Protein AF-A0A413BAV1-F1 (afdb_monomer_lite)

Sequence (171 aa):
MLSINTNSAYTYGCQTAAYRRQNIQKTFAENVNQQLTPPSVIHIGELGFGADNLGRQYALNYAEDSTDENPIVIAKGNDEYGQQFEERIYINDIDLNNASYLEMAALAAHTKTDSCVPTAMTSGRHDYFQKENYVDDFNKCISDLYKMGSYDAALYETGILRKYMNYFKCL

Organism: NCBI:txid39491

Secondary structure (DSSP, 8-state):
-----HHHHHHHHHHHHHHHHHHHHHHHHHHHHHHSSSP-EEEEEE----TT--S-EEEEEE-TT--SSS-EEEEEEE-TTS-EEEEEEEGGG--TTSEEHHHHHHHHHHHT-S-SS-GGG-SS---SS-EE-HHHHHHHHHHHHHHTT-HHHHHHHHHHHHHHHHHHHT-

pLDDT: mean 75.74, std 20.73, range [31.45, 97.5]

Structure (mmCIF, N/CA/C/O backbone):
data_AF-A0A413BAV1-F1
#
_entry.id   AF-A0A413BAV1-F1
#
loop_
_atom_site.group_PDB
_atom_site.id
_atom_site.type_symbol
_atom_site.label_atom_id
_atom_site.label_alt_id
_atom_site.label_comp_id
_atom_site.label_asym_id
_atom_site.label_entity_id
_atom_site.label_seq_id
_atom_site.pdbx_PDB_ins_code
_atom_site.Cartn_x
_atom_site.Cartn_y
_atom_site.Cartn_z
_atom_site.occupancy
_atom_site.B_iso_or_equiv
_atom_site.auth_seq_id
_atom_site.auth_comp_id
_atom_site.auth_asym_id
_atom_site.auth_atom_id
_atom_site.pdbx_PDB_model_num
ATOM 1 N N . MET A 1 1 ? 7.885 53.058 -17.384 1.00 32.19 1 MET A N 1
ATOM 2 C CA . MET A 1 1 ? 7.524 51.624 -17.403 1.00 32.19 1 MET A CA 1
ATOM 3 C C . MET A 1 1 ? 8.154 50.972 -16.186 1.00 32.19 1 MET A C 1
ATOM 5 O O . MET A 1 1 ? 9.372 50.976 -16.092 1.00 32.19 1 MET A O 1
ATOM 9 N N . LEU A 1 2 ? 7.351 50.498 -15.234 1.00 33.47 2 LEU A N 1
ATOM 10 C CA . LEU A 1 2 ? 7.835 49.698 -14.105 1.00 33.47 2 LEU A CA 1
ATOM 11 C C . LEU A 1 2 ? 7.973 48.250 -14.590 1.00 33.47 2 LEU A C 1
ATOM 13 O O . LEU A 1 2 ? 6.968 47.628 -14.928 1.00 33.47 2 LEU A O 1
ATOM 17 N N . SER A 1 3 ? 9.200 47.729 -14.673 1.00 31.45 3 SER A N 1
ATOM 18 C CA . SER A 1 3 ? 9.422 46.306 -14.932 1.00 31.45 3 SER A CA 1
ATOM 19 C C . SER A 1 3 ? 9.111 45.534 -13.652 1.00 31.45 3 SER A C 1
ATOM 21 O O . SER A 1 3 ? 9.877 45.579 -12.688 1.00 31.45 3 SER A O 1
ATOM 23 N N . ILE A 1 4 ? 7.973 44.850 -13.618 1.00 39.47 4 ILE A N 1
ATOM 24 C CA . ILE A 1 4 ? 7.656 43.930 -12.529 1.00 39.47 4 ILE A CA 1
ATOM 25 C C . ILE A 1 4 ? 8.529 42.692 -12.748 1.00 39.47 4 ILE A C 1
ATOM 27 O O . ILE A 1 4 ? 8.366 41.977 -13.734 1.00 39.47 4 ILE A O 1
ATOM 31 N N . ASN A 1 5 ? 9.503 42.484 -11.861 1.00 36.53 5 ASN A N 1
ATOM 32 C CA . ASN A 1 5 ? 10.355 41.301 -11.857 1.00 36.53 5 ASN A CA 1
ATOM 33 C C . ASN A 1 5 ? 9.483 40.082 -11.525 1.00 36.53 5 ASN A C 1
ATOM 35 O O . ASN A 1 5 ? 9.075 39.884 -10.383 1.00 36.53 5 ASN A O 1
ATOM 39 N N . THR A 1 6 ? 9.169 39.284 -12.540 1.00 40.72 6 THR A N 1
ATOM 40 C CA . THR A 1 6 ? 8.271 38.131 -12.444 1.00 40.72 6 THR A CA 1
ATOM 41 C C . THR A 1 6 ? 8.805 37.026 -11.529 1.00 40.72 6 THR A C 1
ATOM 43 O O . THR A 1 6 ? 8.013 36.222 -11.058 1.00 40.72 6 THR A O 1
ATOM 46 N N . ASN A 1 7 ? 10.100 37.003 -11.188 1.00 39.59 7 ASN A N 1
ATOM 47 C CA . ASN A 1 7 ? 10.688 35.945 -10.356 1.00 39.59 7 ASN A CA 1
ATOM 48 C C . ASN A 1 7 ? 10.354 36.060 -8.857 1.00 39.59 7 ASN A C 1
ATOM 50 O O . ASN A 1 7 ? 10.377 35.052 -8.149 1.00 39.59 7 ASN A O 1
ATOM 54 N N . SER A 1 8 ? 10.013 37.250 -8.347 1.00 37.22 8 SER A N 1
ATOM 55 C CA . SER A 1 8 ? 9.666 37.403 -6.926 1.00 37.22 8 SER A CA 1
ATOM 56 C C . SER A 1 8 ? 8.258 36.878 -6.629 1.00 37.22 8 SER A C 1
ATOM 58 O O . SER A 1 8 ? 8.076 36.161 -5.651 1.00 37.22 8 SER A O 1
ATOM 60 N N . ALA A 1 9 ? 7.277 37.136 -7.498 1.00 34.75 9 ALA A N 1
ATOM 61 C CA . ALA A 1 9 ? 5.892 36.706 -7.289 1.00 34.75 9 ALA A CA 1
ATOM 62 C C . ALA A 1 9 ? 5.737 35.172 -7.227 1.00 34.75 9 ALA A C 1
ATOM 64 O O . ALA A 1 9 ? 5.033 34.670 -6.352 1.00 34.75 9 ALA A O 1
ATOM 65 N N . TYR A 1 10 ? 6.446 34.422 -8.083 1.00 33.59 10 TYR A N 1
ATOM 66 C CA . TYR A 1 10 ? 6.451 32.952 -8.029 1.00 33.59 10 TYR A CA 1
ATOM 67 C C . TYR A 1 10 ? 7.124 32.424 -6.760 1.00 33.59 10 TYR A C 1
ATOM 69 O O . TYR A 1 10 ? 6.604 31.518 -6.117 1.00 33.59 10 TYR A O 1
ATOM 77 N N . THR A 1 11 ? 8.248 33.017 -6.352 1.00 34.25 11 THR A N 1
ATOM 78 C CA . THR A 1 11 ? 9.000 32.544 -5.180 1.00 34.25 11 THR A CA 1
ATOM 79 C C . THR A 1 11 ? 8.237 32.809 -3.875 1.00 34.25 11 THR A C 1
ATOM 81 O O . THR A 1 11 ? 8.126 31.912 -3.040 1.00 34.25 11 THR A O 1
ATOM 84 N N . TYR A 1 12 ? 7.625 33.991 -3.724 1.00 32.75 12 TYR A N 1
ATOM 85 C CA . TYR A 1 12 ? 6.767 34.313 -2.576 1.00 32.75 12 TYR A CA 1
ATOM 86 C C . TYR A 1 12 ? 5.464 33.492 -2.572 1.00 32.75 12 TYR A C 1
ATOM 88 O O . TYR A 1 12 ? 5.036 33.024 -1.514 1.00 32.75 12 TYR A O 1
ATOM 96 N N . GLY A 1 13 ? 4.850 33.259 -3.738 1.00 37.06 13 GLY A N 1
ATOM 97 C CA . GLY A 1 13 ? 3.667 32.401 -3.871 1.00 37.06 13 GLY A CA 1
ATOM 98 C C . GLY A 1 13 ? 3.942 30.943 -3.486 1.00 37.06 13 GLY A C 1
ATOM 99 O O . GLY A 1 13 ? 3.174 30.340 -2.739 1.00 37.06 13 GLY A O 1
ATOM 100 N N . CYS A 1 14 ? 5.083 30.390 -3.907 1.00 38.50 14 CYS A N 1
ATOM 101 C CA . CYS A 1 14 ? 5.491 29.031 -3.550 1.00 38.50 14 CYS A CA 1
ATOM 102 C C . CYS A 1 14 ? 5.814 28.888 -2.055 1.00 38.50 14 CYS A C 1
ATOM 104 O O . CYS A 1 14 ? 5.411 27.905 -1.436 1.00 38.50 14 CYS A O 1
ATOM 106 N N . GLN A 1 15 ? 6.500 29.866 -1.453 1.00 37.44 15 GLN A N 1
ATOM 107 C CA . GLN A 1 15 ? 6.844 29.836 -0.024 1.00 37.44 15 GLN A CA 1
ATOM 108 C C . GLN A 1 15 ? 5.607 29.959 0.874 1.00 37.44 15 GLN A C 1
ATOM 110 O O . GLN A 1 15 ? 5.484 29.231 1.858 1.00 37.44 15 GLN A O 1
ATOM 115 N N . THR A 1 16 ? 4.661 30.831 0.521 1.00 44.56 16 THR A N 1
ATOM 116 C CA . THR A 1 16 ? 3.404 30.994 1.271 1.00 44.56 16 THR A CA 1
ATOM 117 C C . THR A 1 16 ? 2.487 29.780 1.126 1.00 44.56 16 THR A C 1
ATOM 119 O O . THR A 1 16 ? 1.907 29.341 2.119 1.00 44.56 16 THR A O 1
ATOM 122 N N . ALA A 1 17 ? 2.417 29.169 -0.062 1.00 41.81 17 ALA A N 1
ATOM 123 C CA . ALA A 1 17 ? 1.710 27.907 -0.269 1.00 41.81 17 ALA A CA 1
ATOM 124 C C . ALA A 1 17 ? 2.351 26.750 0.517 1.00 41.81 17 ALA A C 1
ATOM 126 O O . ALA A 1 17 ? 1.639 26.004 1.183 1.00 41.81 17 ALA A O 1
ATOM 127 N N . ALA A 1 18 ? 3.682 26.625 0.510 1.00 46.66 18 ALA A N 1
ATOM 128 C CA . ALA A 1 18 ? 4.402 25.604 1.276 1.00 46.66 18 ALA A CA 1
ATOM 129 C C . ALA A 1 18 ? 4.214 25.767 2.794 1.00 46.66 18 ALA A C 1
ATOM 131 O O . ALA A 1 18 ? 3.953 24.790 3.494 1.00 46.66 18 ALA A O 1
ATOM 132 N N . TYR A 1 19 ? 4.277 27.000 3.302 1.00 44.56 19 TYR A N 1
ATOM 133 C CA . TYR A 1 19 ? 4.028 27.296 4.713 1.00 44.56 19 TYR A CA 1
ATOM 134 C C . TYR A 1 19 ? 2.574 26.999 5.115 1.00 44.56 19 TYR A C 1
ATOM 136 O O . TYR A 1 19 ? 2.321 26.376 6.146 1.00 44.56 19 TYR A O 1
ATOM 144 N N . ARG A 1 20 ? 1.601 27.372 4.271 1.00 47.62 20 ARG A N 1
ATOM 145 C CA . ARG A 1 20 ? 0.181 27.060 4.493 1.00 47.62 20 ARG A CA 1
ATOM 146 C C . ARG A 1 20 ? -0.073 25.549 4.496 1.00 47.62 20 ARG A C 1
ATOM 148 O O . ARG A 1 20 ? -0.790 25.080 5.370 1.00 47.62 20 ARG A O 1
ATOM 155 N N . ARG A 1 21 ? 0.564 24.792 3.592 1.00 54.12 21 ARG A N 1
ATOM 156 C CA . ARG A 1 21 ? 0.514 23.317 3.548 1.00 54.12 21 ARG A CA 1
ATOM 157 C C . ARG A 1 21 ? 1.028 22.685 4.836 1.00 54.12 21 ARG A C 1
ATOM 159 O O . ARG A 1 21 ? 0.327 21.874 5.427 1.00 54.12 21 ARG A O 1
ATOM 166 N N . GLN A 1 22 ? 2.211 23.099 5.298 1.00 52.50 22 GLN A N 1
ATOM 167 C CA . GLN A 1 22 ? 2.791 22.580 6.541 1.00 52.50 22 GLN A CA 1
ATOM 168 C C . GLN A 1 22 ? 1.876 22.826 7.742 1.00 52.50 22 GLN A C 1
ATOM 170 O O . GLN A 1 22 ? 1.742 21.951 8.592 1.00 52.50 22 GLN A O 1
ATOM 175 N N . ASN A 1 23 ? 1.223 23.987 7.806 1.00 54.31 23 ASN A N 1
ATOM 176 C CA . ASN A 1 23 ? 0.292 24.288 8.890 1.00 54.31 23 ASN A CA 1
ATOM 177 C C . ASN A 1 23 ? -0.992 23.456 8.803 1.00 54.31 23 ASN A C 1
ATOM 179 O O . ASN A 1 23 ? -1.409 22.927 9.821 1.00 54.31 23 ASN A O 1
ATOM 183 N N . ILE A 1 24 ? -1.584 23.273 7.616 1.00 57.12 24 ILE A N 1
ATOM 184 C CA . ILE A 1 24 ? -2.790 22.438 7.463 1.00 57.12 24 ILE A CA 1
ATOM 185 C C . ILE A 1 24 ? -2.479 20.977 7.816 1.00 57.12 24 ILE A C 1
ATOM 187 O O . ILE A 1 24 ? -3.227 20.379 8.582 1.00 57.12 24 ILE A O 1
ATOM 191 N N . GLN A 1 25 ? -1.359 20.425 7.332 1.00 56.25 25 GLN A N 1
ATOM 192 C CA . GLN A 1 25 ? -0.937 19.059 7.669 1.00 56.25 25 GLN A CA 1
ATOM 193 C C . GLN A 1 25 ? -0.674 18.898 9.173 1.00 56.25 25 GLN A C 1
ATOM 195 O O . GLN A 1 25 ? -1.094 17.904 9.759 1.00 56.25 25 GLN A O 1
ATOM 200 N N . LYS A 1 26 ? -0.038 19.887 9.823 1.00 56.59 26 LYS A N 1
ATOM 201 C CA . LYS A 1 26 ? 0.151 19.888 11.283 1.00 56.59 26 LYS A CA 1
ATOM 202 C C . LYS A 1 26 ? -1.173 19.957 12.038 1.00 56.59 26 LYS A C 1
ATOM 204 O O . LYS A 1 26 ? -1.378 19.153 12.935 1.00 56.59 26 LYS A O 1
ATOM 209 N N . THR A 1 27 ? -2.084 20.852 11.659 1.00 61.56 27 THR A N 1
ATOM 210 C CA . THR A 1 27 ? -3.391 20.989 12.319 1.00 61.56 27 THR A CA 1
ATOM 211 C C . THR A 1 27 ? -4.263 19.750 12.119 1.00 61.56 27 THR A C 1
ATOM 213 O O . THR A 1 27 ? -4.943 19.327 13.048 1.00 61.56 27 THR A O 1
ATOM 216 N N . PHE A 1 28 ? -4.231 19.122 10.941 1.00 63.31 28 PHE A N 1
ATOM 217 C CA . PHE A 1 28 ? -4.918 17.853 10.709 1.00 63.31 28 PHE A CA 1
ATOM 218 C C . PHE A 1 28 ? -4.311 16.728 11.546 1.00 63.31 28 PHE A C 1
ATOM 220 O O . PHE A 1 28 ? -5.047 16.043 12.247 1.00 63.31 28 PHE A O 1
ATOM 227 N N . ALA A 1 29 ? -2.981 16.592 11.550 1.00 60.09 29 ALA A N 1
ATOM 228 C CA . ALA A 1 29 ? -2.289 15.621 12.391 1.00 60.09 29 ALA A CA 1
ATOM 229 C C . ALA A 1 29 ? -2.628 15.817 13.877 1.00 60.09 29 ALA A C 1
ATOM 231 O O . ALA A 1 29 ? -2.913 14.851 14.571 1.00 60.09 29 ALA A O 1
ATOM 232 N N . GLU A 1 30 ? -2.651 17.058 14.365 1.00 62.22 30 GLU A N 1
ATOM 233 C CA . GLU A 1 30 ? -3.037 17.398 15.738 1.00 62.22 30 GLU A CA 1
ATOM 234 C C . GLU A 1 30 ? -4.502 17.047 16.037 1.00 62.22 30 GLU A C 1
ATOM 236 O O . GLU A 1 30 ? -4.773 16.458 17.080 1.00 62.22 30 GLU A O 1
ATOM 241 N N . ASN A 1 31 ? -5.437 17.343 15.128 1.00 62.72 31 ASN A N 1
ATOM 242 C CA . ASN A 1 31 ? -6.854 16.996 15.286 1.00 62.72 31 ASN A CA 1
ATOM 243 C C . ASN A 1 31 ? -7.086 15.479 15.271 1.00 62.72 31 ASN A C 1
ATOM 245 O O . ASN A 1 31 ? -7.831 14.959 16.098 1.00 62.72 31 ASN A O 1
ATOM 249 N N . VAL A 1 32 ? -6.420 14.764 14.364 1.00 61.31 32 VAL A N 1
ATOM 250 C CA . VAL A 1 32 ? -6.460 13.301 14.292 1.00 61.31 32 VAL A CA 1
ATOM 251 C C . VAL A 1 32 ? -5.860 12.689 15.560 1.00 61.31 32 VAL A C 1
ATOM 253 O O . VAL A 1 32 ? -6.483 11.829 16.175 1.00 61.31 32 VAL A O 1
ATOM 256 N N . ASN A 1 33 ? -4.707 13.186 16.014 1.00 58.97 33 ASN A N 1
ATOM 257 C CA . ASN A 1 33 ? -4.060 12.736 17.249 1.00 58.97 33 ASN A CA 1
ATOM 258 C C . ASN A 1 33 ? -4.895 13.016 18.508 1.00 58.97 33 ASN A C 1
ATOM 260 O O . ASN A 1 33 ? -4.728 12.319 19.500 1.00 58.97 33 ASN A O 1
ATOM 264 N N . GLN A 1 34 ? -5.766 14.032 18.502 1.00 57.91 34 GLN A N 1
ATOM 265 C CA . GLN A 1 34 ? -6.684 14.315 19.614 1.00 57.91 34 GLN A CA 1
ATOM 266 C C . GLN A 1 34 ? -7.924 13.409 19.615 1.00 57.91 34 GLN A C 1
ATOM 268 O O . GLN A 1 34 ? -8.501 13.176 20.675 1.00 57.91 34 GLN A O 1
ATOM 273 N N . GLN A 1 35 ? -8.350 12.920 18.448 1.00 55.53 35 GLN A N 1
ATOM 274 C CA . GLN A 1 35 ? -9.496 12.011 18.311 1.00 55.53 35 GLN A CA 1
ATOM 275 C C . GLN A 1 35 ? -9.119 10.537 18.491 1.00 55.53 35 GLN A C 1
ATOM 277 O O . GLN A 1 35 ? -9.988 9.709 18.757 1.00 55.53 35 GLN A O 1
ATOM 282 N N . LEU A 1 36 ? -7.837 10.206 18.352 1.00 53.25 36 LEU A N 1
ATOM 283 C CA . LEU A 1 36 ? -7.301 8.874 18.591 1.00 53.25 36 LEU A CA 1
ATOM 284 C C . LEU A 1 36 ? -6.740 8.806 20.017 1.00 53.25 36 LEU A C 1
ATOM 286 O O . LEU A 1 36 ? -5.896 9.609 20.409 1.00 53.25 36 LEU A O 1
ATOM 290 N N . THR A 1 37 ? -7.194 7.840 20.811 1.00 47.50 37 THR A N 1
ATOM 291 C CA . THR A 1 37 ? -6.506 7.423 22.043 1.00 47.50 37 THR A CA 1
ATOM 292 C C . THR A 1 37 ? -5.050 7.010 21.708 1.00 47.50 37 THR A C 1
ATOM 294 O O . THR A 1 37 ? -4.778 6.605 20.581 1.00 47.50 37 THR A O 1
ATOM 297 N N . PRO A 1 38 ? -4.079 7.217 22.626 1.00 47.00 38 PRO A N 1
ATOM 298 C CA . PRO A 1 38 ? -2.687 7.631 22.342 1.00 47.00 38 PRO A CA 1
ATOM 299 C C . PRO A 1 38 ? -1.876 6.715 21.391 1.00 47.00 38 PRO A C 1
ATOM 301 O O . PRO A 1 38 ? -2.131 5.519 21.311 1.00 47.00 38 PRO A O 1
ATOM 304 N N . PRO A 1 39 ? -0.826 7.254 20.733 1.00 53.94 39 PRO A N 1
ATOM 305 C CA . PRO A 1 39 ? -0.730 7.437 19.288 1.00 53.94 39 PRO A CA 1
ATOM 306 C C . PRO A 1 39 ? -0.212 6.191 18.556 1.00 53.94 39 PRO A C 1
ATOM 308 O O . PRO A 1 39 ? 0.856 5.669 18.873 1.00 53.94 39 PRO A O 1
ATOM 311 N N . SER A 1 40 ? -0.904 5.778 17.498 1.00 59.09 40 SER A N 1
ATOM 312 C CA . SER A 1 40 ? -0.421 4.768 16.548 1.00 59.09 40 SER A CA 1
ATOM 313 C C . SER A 1 40 ? -0.563 5.238 15.099 1.00 59.09 40 SER A C 1
ATOM 315 O O . SER A 1 40 ? -0.756 4.415 14.206 1.00 59.09 40 SER A O 1
ATOM 317 N N . VAL A 1 41 ? -0.438 6.552 14.843 1.00 58.59 41 VAL A N 1
ATOM 318 C CA . VAL A 1 41 ? -0.437 7.081 13.469 1.00 58.59 41 VAL A CA 1
ATOM 319 C C . VAL A 1 41 ? 0.803 6.560 12.765 1.00 58.59 41 VAL A C 1
ATOM 321 O O . VAL A 1 41 ? 1.921 6.990 13.043 1.00 58.59 41 VAL A O 1
ATOM 324 N N . ILE A 1 42 ? 0.595 5.613 11.855 1.00 73.00 42 ILE A N 1
ATOM 325 C CA . ILE A 1 42 ? 1.660 4.977 11.079 1.00 73.00 42 ILE A CA 1
ATOM 326 C C . ILE A 1 42 ? 1.950 5.730 9.783 1.00 73.00 42 ILE A C 1
ATOM 328 O O . ILE A 1 42 ? 3.049 5.614 9.245 1.00 73.00 42 ILE A O 1
ATOM 332 N N . HIS A 1 43 ? 0.993 6.517 9.284 1.00 74.75 43 HIS A N 1
ATOM 333 C CA . HIS A 1 43 ? 1.169 7.317 8.077 1.00 74.75 43 HIS A CA 1
ATOM 334 C C . HIS A 1 43 ? 0.154 8.462 8.002 1.00 74.75 43 HIS A C 1
ATOM 336 O O . HIS A 1 43 ? -1.008 8.291 8.360 1.00 74.75 43 HIS A O 1
ATOM 342 N N . ILE A 1 44 ? 0.589 9.612 7.485 1.00 70.38 44 ILE A N 1
ATOM 343 C CA . ILE A 1 44 ? -0.277 10.727 7.086 1.00 70.38 44 ILE A CA 1
ATOM 344 C C . ILE A 1 44 ? 0.011 10.998 5.616 1.00 70.38 44 ILE A C 1
ATOM 346 O O . ILE A 1 44 ? 1.171 11.199 5.250 1.00 70.38 44 ILE A O 1
ATOM 350 N N . GLY A 1 45 ? -1.034 10.999 4.795 1.00 68.19 45 GLY A N 1
ATOM 351 C CA . GLY A 1 45 ? -0.926 11.211 3.358 1.00 68.19 45 GLY A CA 1
ATOM 352 C C . GLY A 1 45 ? -1.931 12.235 2.840 1.00 68.19 45 GLY A C 1
ATOM 353 O O . GLY A 1 45 ? -2.867 12.641 3.532 1.00 68.19 45 GLY A O 1
ATOM 354 N N . GLU A 1 46 ? -1.710 12.663 1.601 1.00 66.56 46 GLU A N 1
ATOM 355 C CA . GLU A 1 46 ? -2.527 13.644 0.885 1.00 66.56 46 GLU A CA 1
ATOM 356 C C . GLU A 1 46 ? -2.707 13.175 -0.566 1.00 66.56 46 GLU A C 1
ATOM 358 O O . GLU A 1 46 ? -1.749 12.706 -1.184 1.00 66.56 46 GLU A O 1
ATOM 363 N N . LEU A 1 47 ? -3.921 13.298 -1.111 1.00 61.44 47 LEU A N 1
ATOM 364 C CA . LEU A 1 47 ? -4.222 12.969 -2.508 1.00 61.44 47 LEU A CA 1
ATOM 365 C C . LEU A 1 47 ? -4.564 14.222 -3.331 1.00 61.44 47 LEU A C 1
ATOM 367 O O . LEU A 1 47 ? -5.635 14.813 -3.182 1.00 61.44 47 LEU A O 1
ATOM 371 N N . GLY A 1 48 ? -3.688 14.567 -4.282 1.00 53.62 48 GLY A N 1
ATOM 372 C CA . GLY A 1 48 ? -3.932 15.556 -5.342 1.00 53.62 48 GLY A CA 1
ATOM 373 C C . GLY A 1 48 ? -3.148 16.872 -5.217 1.00 53.62 48 GLY A C 1
ATOM 374 O O . GLY A 1 48 ? -2.935 17.397 -4.132 1.00 53.62 48 GLY A O 1
ATOM 375 N N . PHE A 1 49 ? -2.743 17.428 -6.367 1.00 45.16 49 PHE A N 1
ATOM 376 C CA . PHE A 1 49 ? -2.164 18.770 -6.501 1.00 45.16 49 PHE A CA 1
ATOM 377 C C . PHE A 1 49 ? -3.163 19.682 -7.237 1.00 45.16 49 PHE A C 1
ATOM 379 O O . PHE A 1 49 ? -3.354 19.534 -8.442 1.00 45.16 49 PHE A O 1
ATOM 386 N N . GLY A 1 50 ? -3.784 20.631 -6.527 1.00 39.03 50 GLY A N 1
ATOM 387 C CA . GLY A 1 50 ? -4.724 21.619 -7.078 1.00 39.03 50 GLY A CA 1
ATOM 388 C C . GLY A 1 50 ? -4.673 22.942 -6.306 1.00 39.03 50 GLY A C 1
ATOM 389 O O . GLY A 1 50 ? -4.352 22.966 -5.121 1.00 39.03 50 GLY A O 1
ATOM 390 N N . ALA A 1 51 ? -4.906 24.071 -6.980 1.00 39.78 51 ALA A N 1
ATOM 391 C CA . ALA A 1 51 ? -4.709 25.423 -6.432 1.00 39.78 51 ALA A CA 1
ATOM 392 C C . ALA A 1 51 ? -5.680 25.805 -5.290 1.00 39.78 51 ALA A C 1
ATOM 394 O O . ALA A 1 51 ? -5.483 26.824 -4.627 1.00 39.78 51 ALA A O 1
ATOM 395 N N . ASP A 1 52 ? -6.690 24.982 -5.039 1.00 44.97 52 ASP A N 1
ATOM 396 C CA . ASP A 1 52 ? -7.773 25.157 -4.076 1.00 44.97 52 ASP A CA 1
ATOM 397 C C . ASP A 1 52 ? -7.604 24.363 -2.766 1.00 44.97 52 ASP A C 1
ATOM 399 O O . ASP A 1 52 ? -8.289 24.702 -1.809 1.00 44.97 52 ASP A O 1
ATOM 403 N N . ASN A 1 53 ? -6.641 23.427 -2.667 1.00 48.69 53 ASN A N 1
ATOM 404 C CA . ASN A 1 53 ? -6.107 22.785 -1.436 1.00 48.69 53 ASN A CA 1
ATOM 405 C C . ASN A 1 53 ? -7.089 22.596 -0.251 1.00 48.69 53 ASN A C 1
ATOM 407 O O . ASN A 1 53 ? -6.713 22.790 0.910 1.00 48.69 53 ASN A O 1
ATOM 411 N N . LEU A 1 54 ? -8.338 22.222 -0.508 1.00 47.66 54 LEU A N 1
ATOM 412 C CA . LEU A 1 54 ? -9.289 21.855 0.532 1.00 47.66 54 LEU A CA 1
ATOM 413 C C . LEU A 1 54 ? -9.527 20.349 0.436 1.00 47.66 54 LEU A C 1
ATOM 415 O O . LEU A 1 54 ? -10.213 19.884 -0.462 1.00 47.66 54 LEU A O 1
ATOM 419 N N . GLY A 1 55 ? -8.976 19.587 1.379 1.00 53.19 55 GLY A N 1
ATOM 420 C CA . GLY A 1 55 ? -9.737 18.464 1.931 1.00 53.19 55 GLY A CA 1
ATOM 421 C C . GLY A 1 55 ? -9.115 17.077 1.863 1.00 53.19 55 GLY A C 1
ATOM 422 O O . GLY A 1 55 ? -9.252 16.358 2.841 1.00 53.19 55 GLY A O 1
ATOM 423 N N . ARG A 1 56 ? -8.386 16.684 0.812 1.00 72.06 56 ARG A N 1
ATOM 424 C CA . ARG A 1 56 ? -7.937 15.283 0.694 1.00 72.06 56 ARG A CA 1
ATOM 425 C C . ARG A 1 56 ? -6.707 14.963 1.539 1.00 72.06 56 ARG A C 1
ATOM 427 O O . ARG A 1 56 ? -5.606 14.821 1.023 1.00 72.06 56 ARG A O 1
ATOM 434 N N . GLN A 1 57 ? -6.927 14.769 2.833 1.00 76.25 57 GLN A N 1
ATOM 435 C CA . GLN A 1 57 ? -5.937 14.263 3.782 1.00 76.25 57 GLN A CA 1
ATOM 436 C C . GLN A 1 57 ? -6.483 13.042 4.498 1.00 76.25 57 GLN A C 1
ATOM 438 O O . GLN A 1 57 ? -7.678 12.973 4.792 1.00 76.25 57 GLN A O 1
ATOM 443 N N . TYR A 1 58 ? -5.594 12.105 4.795 1.00 83.06 58 TYR A N 1
ATOM 444 C CA . TYR A 1 58 ? -5.918 10.918 5.564 1.00 83.06 58 TYR A CA 1
ATOM 445 C C . TYR A 1 58 ? -4.781 10.563 6.513 1.00 83.06 58 TYR A C 1
ATOM 447 O O . TYR A 1 58 ? -3.613 10.885 6.286 1.00 83.06 58 TYR A O 1
ATOM 455 N N . ALA A 1 59 ? -5.142 9.879 7.583 1.00 86.19 59 ALA A N 1
ATOM 456 C CA . ALA A 1 59 ? -4.235 9.297 8.542 1.00 86.19 59 ALA A CA 1
ATOM 457 C C . ALA A 1 59 ? -4.547 7.813 8.683 1.00 86.19 59 ALA A C 1
ATOM 459 O O . ALA A 1 59 ? -5.709 7.414 8.741 1.00 86.19 59 ALA A O 1
ATOM 460 N N . LEU A 1 60 ? -3.495 7.011 8.754 1.00 88.88 60 LEU A N 1
ATOM 461 C CA . LEU A 1 60 ? -3.558 5.572 8.939 1.00 88.88 60 LEU A CA 1
ATOM 462 C C . LEU A 1 60 ? -3.070 5.229 10.341 1.00 88.88 60 LEU A C 1
ATOM 464 O O . LEU A 1 60 ? -2.026 5.726 10.767 1.00 88.88 60 LEU A O 1
ATOM 468 N N . ASN A 1 61 ? -3.798 4.357 11.027 1.00 89.06 61 ASN A N 1
ATOM 469 C CA . ASN A 1 61 ? -3.453 3.835 12.348 1.00 89.06 61 ASN A CA 1
ATOM 470 C C . ASN A 1 61 ? -3.700 2.339 12.394 1.00 89.06 61 ASN A C 1
ATOM 472 O O . ASN A 1 61 ? -4.618 1.875 11.731 1.00 89.06 61 ASN A O 1
ATOM 476 N N . TYR A 1 62 ? -2.973 1.587 13.213 1.00 90.25 62 TYR A N 1
ATOM 477 C CA . TYR A 1 62 ? -3.436 0.233 13.525 1.00 90.25 62 TYR A CA 1
ATOM 478 C C . TYR A 1 62 ? -4.709 0.291 14.372 1.00 90.25 62 TYR A C 1
ATOM 480 O O . TYR A 1 62 ? -4.824 1.130 15.268 1.00 90.25 62 TYR A O 1
ATOM 488 N N . ALA A 1 63 ? -5.659 -0.598 14.083 1.00 90.75 63 ALA 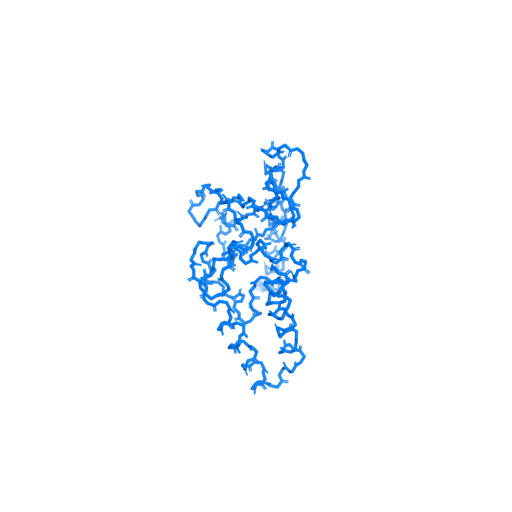A N 1
ATOM 489 C CA . ALA A 1 63 ? -6.818 -0.808 14.942 1.00 90.75 63 ALA A CA 1
ATOM 490 C C . ALA A 1 63 ? -6.373 -1.350 16.312 1.00 90.75 63 ALA A C 1
ATOM 492 O O . ALA A 1 63 ? -5.353 -2.032 16.406 1.00 90.75 63 ALA A O 1
ATOM 493 N N . GLU A 1 64 ? -7.145 -1.087 17.370 1.00 89.88 64 GLU A N 1
ATOM 494 C CA . GLU A 1 64 ? -6.828 -1.578 18.724 1.00 89.88 64 GLU A CA 1
ATOM 495 C C . GLU A 1 64 ? -6.758 -3.111 18.800 1.00 89.88 64 GLU A C 1
ATOM 497 O O . GLU A 1 64 ? -6.010 -3.663 19.601 1.00 89.88 64 GLU A O 1
ATOM 502 N N . ASP A 1 65 ? -7.519 -3.794 17.946 1.00 91.25 65 ASP A N 1
ATOM 503 C CA . ASP A 1 65 ? -7.576 -5.248 17.818 1.00 91.25 65 ASP A CA 1
ATOM 504 C C . ASP A 1 65 ? -6.713 -5.800 16.668 1.00 91.25 65 ASP A C 1
ATOM 506 O O . ASP A 1 65 ? -6.845 -6.967 16.300 1.00 91.25 65 ASP A O 1
ATOM 510 N N . SER A 1 66 ? -5.825 -4.981 16.096 1.00 91.31 66 SER A N 1
ATOM 511 C CA . SER A 1 66 ? -4.830 -5.429 15.118 1.00 91.31 66 SER A CA 1
ATOM 512 C C . SER A 1 66 ? -3.790 -6.337 15.779 1.00 91.31 66 SER A C 1
ATOM 514 O O . SER A 1 66 ? -3.257 -6.005 16.838 1.00 91.31 66 SER A O 1
ATOM 516 N N . THR A 1 67 ? -3.425 -7.437 15.118 1.00 93.12 67 THR A N 1
ATOM 517 C CA . THR A 1 67 ? -2.321 -8.318 15.545 1.00 93.12 67 THR A CA 1
ATOM 518 C C . THR A 1 67 ? -1.269 -8.452 14.446 1.00 93.12 67 THR A C 1
ATOM 520 O O . THR A 1 67 ? -1.479 -7.982 13.328 1.00 93.12 67 THR A O 1
ATOM 523 N N . ASP A 1 68 ? -0.132 -9.082 14.749 1.00 89.25 68 ASP A N 1
ATOM 524 C CA . ASP A 1 68 ? 0.896 -9.357 13.738 1.00 89.25 68 ASP A CA 1
ATOM 525 C C . ASP A 1 68 ? 0.406 -10.391 12.705 1.00 89.25 68 ASP A C 1
ATOM 527 O O . ASP A 1 68 ? 0.738 -10.294 11.526 1.00 89.25 68 ASP A O 1
ATOM 531 N N . GLU A 1 69 ? -0.417 -11.359 13.125 1.00 92.31 69 GLU A N 1
ATOM 532 C CA . GLU A 1 69 ? -1.007 -12.383 12.252 1.00 92.31 69 GLU A CA 1
ATOM 533 C C . GLU A 1 69 ? -2.182 -11.852 11.424 1.00 92.31 69 GLU A C 1
ATOM 535 O O . GLU A 1 69 ? -2.429 -12.332 10.318 1.00 92.31 69 GLU A O 1
ATOM 540 N N . ASN A 1 70 ? -2.915 -10.872 11.954 1.00 93.69 70 ASN A N 1
ATOM 541 C CA . ASN A 1 70 ? -4.023 -10.217 11.273 1.00 93.69 70 ASN A CA 1
ATOM 542 C C . ASN A 1 70 ? -3.912 -8.693 11.428 1.00 93.69 70 ASN A C 1
ATOM 544 O O . ASN A 1 70 ? -4.575 -8.106 12.293 1.00 93.69 70 ASN A O 1
ATOM 548 N N . PRO A 1 71 ? -3.053 -8.044 10.624 1.00 95.06 71 PRO A N 1
ATOM 549 C CA . PRO A 1 71 ? -2.869 -6.608 10.697 1.00 95.06 71 PRO A CA 1
ATOM 550 C C . PRO A 1 71 ? -4.083 -5.866 10.131 1.00 95.06 71 PRO A C 1
ATOM 552 O O . PRO A 1 71 ? -4.502 -6.085 8.991 1.00 95.06 71 PRO A O 1
ATOM 555 N N . ILE A 1 72 ? -4.626 -4.950 10.934 1.00 95.88 72 ILE A N 1
ATOM 556 C CA . ILE A 1 72 ? -5.808 -4.148 10.613 1.00 95.88 72 ILE A CA 1
ATOM 557 C C . ILE A 1 72 ? -5.455 -2.671 10.748 1.00 95.88 72 ILE A C 1
ATOM 559 O O . ILE A 1 72 ? -5.002 -2.221 11.801 1.00 95.88 72 ILE A O 1
ATOM 563 N N . VAL A 1 73 ? -5.703 -1.899 9.694 1.00 93.88 73 VAL A N 1
ATOM 564 C CA . VAL A 1 73 ? -5.447 -0.458 9.643 1.00 93.88 73 VAL A CA 1
ATOM 565 C C . VAL A 1 73 ? -6.762 0.310 9.550 1.00 93.88 73 VAL A C 1
ATOM 567 O O . VAL A 1 73 ? -7.637 -0.028 8.764 1.00 93.88 73 VAL A O 1
ATOM 570 N N . ILE A 1 74 ? -6.892 1.371 10.338 1.00 93.75 74 ILE A N 1
ATOM 571 C CA . ILE A 1 74 ? -7.968 2.352 10.270 1.00 93.75 74 ILE A CA 1
ATOM 572 C C . ILE A 1 74 ? -7.464 3.585 9.521 1.00 93.75 74 ILE A C 1
ATOM 574 O O . ILE A 1 74 ? -6.528 4.251 9.973 1.00 93.75 74 ILE A O 1
ATOM 578 N N . ALA A 1 75 ? -8.099 3.897 8.395 1.00 91.25 75 ALA A N 1
ATOM 579 C CA . ALA A 1 75 ? -7.870 5.108 7.625 1.00 91.25 75 ALA A CA 1
ATOM 580 C C . ALA A 1 75 ? -8.949 6.144 7.942 1.00 91.25 75 ALA A C 1
ATOM 582 O O . ALA A 1 75 ? -10.121 5.899 7.685 1.00 91.25 75 ALA A O 1
ATOM 583 N N . LYS A 1 76 ? -8.570 7.307 8.475 1.00 88.81 76 LYS A N 1
ATOM 584 C CA . LYS A 1 76 ? -9.495 8.421 8.743 1.00 88.81 76 LYS A CA 1
ATOM 585 C C . LYS A 1 76 ? -9.078 9.650 7.964 1.00 88.81 76 LYS A C 1
ATOM 587 O O . LYS A 1 76 ? -7.895 9.982 7.951 1.00 88.81 76 LYS A O 1
ATOM 592 N N . GLY A 1 77 ? -10.017 10.355 7.354 1.00 84.44 77 GLY A N 1
ATOM 593 C CA . GLY A 1 77 ? -9.686 11.513 6.534 1.00 84.44 77 GLY A CA 1
ATOM 594 C C . GLY A 1 77 ? -10.891 12.322 6.106 1.00 84.44 77 GLY A C 1
ATOM 595 O O . GLY A 1 77 ? -11.996 12.098 6.593 1.00 84.44 77 GLY A O 1
ATOM 596 N N . ASN A 1 78 ? -10.660 13.266 5.196 1.00 78.25 78 ASN A N 1
ATOM 597 C CA . ASN A 1 78 ? -11.738 13.924 4.463 1.00 78.25 78 ASN A CA 1
ATOM 598 C C . ASN A 1 78 ? -11.591 13.660 2.960 1.00 78.25 78 ASN A C 1
ATOM 600 O O . ASN A 1 78 ? -10.473 13.603 2.442 1.00 78.25 78 ASN A O 1
ATOM 604 N N . ASP A 1 79 ? -12.715 13.483 2.273 1.00 74.88 79 ASP A N 1
ATOM 605 C CA . ASP A 1 79 ? -12.769 13.314 0.822 1.00 74.88 79 ASP A CA 1
ATOM 606 C C . ASP A 1 79 ? -12.601 14.655 0.071 1.00 74.88 79 ASP A C 1
ATOM 608 O O . ASP A 1 79 ? -12.327 15.709 0.653 1.00 74.88 79 ASP A O 1
ATOM 612 N N . GLU A 1 80 ? -12.750 14.621 -1.254 1.00 70.19 80 GLU A N 1
ATOM 613 C CA . GLU A 1 80 ? -12.671 15.810 -2.116 1.00 70.19 80 GLU A CA 1
ATOM 614 C C . GLU A 1 80 ? -13.801 16.832 -1.905 1.00 70.19 80 GLU A C 1
ATOM 616 O O . GLU A 1 80 ? -13.671 17.982 -2.320 1.00 70.19 80 GLU A O 1
ATOM 621 N N . TYR A 1 81 ? -14.875 16.441 -1.216 1.00 73.75 81 TYR A N 1
ATOM 622 C CA . TYR A 1 81 ? -15.997 17.295 -0.829 1.00 73.75 81 TYR A CA 1
ATOM 623 C C . TYR A 1 81 ? -15.894 17.763 0.635 1.00 73.75 81 TYR A C 1
ATOM 625 O O . TYR A 1 81 ? -16.777 18.476 1.117 1.00 73.75 81 TYR A O 1
ATOM 633 N N . GLY A 1 82 ? -14.821 17.394 1.348 1.00 70.31 82 GLY A N 1
ATOM 634 C CA . GLY A 1 82 ? -14.621 17.701 2.764 1.00 70.31 82 GLY A CA 1
ATOM 635 C C . GLY A 1 82 ? -15.456 16.836 3.715 1.00 70.31 82 GLY A C 1
ATOM 636 O O . GLY A 1 82 ? -15.573 17.177 4.892 1.00 70.31 82 GLY A O 1
ATOM 637 N N . GLN A 1 83 ? -16.045 15.740 3.231 1.00 78.19 83 GLN A N 1
ATOM 638 C CA . GLN A 1 83 ? -16.781 14.792 4.060 1.00 78.19 83 GLN A CA 1
ATOM 639 C C . GLN A 1 83 ? -15.808 13.864 4.775 1.00 78.19 83 GLN A C 1
ATOM 641 O O . GLN A 1 83 ? -14.890 13.319 4.162 1.00 78.19 83 GLN A O 1
ATOM 646 N N . GLN A 1 84 ? -16.025 13.676 6.074 1.00 83.38 84 GLN A N 1
ATOM 647 C CA . GLN A 1 84 ? -15.217 12.769 6.876 1.00 83.38 84 GLN A CA 1
ATOM 648 C C . GLN A 1 84 ? -15.490 11.318 6.494 1.00 83.38 84 GLN A C 1
ATOM 650 O O . GLN A 1 84 ? -16.642 10.928 6.300 1.00 83.38 84 GLN A O 1
ATOM 655 N N . PHE A 1 85 ? -14.433 10.517 6.460 1.00 85.00 85 PHE A N 1
ATOM 656 C CA . PHE A 1 85 ? -14.520 9.077 6.281 1.00 85.00 85 PHE A CA 1
ATOM 657 C C . PHE A 1 85 ? -13.674 8.340 7.318 1.00 85.00 85 PHE A C 1
ATOM 659 O O . PHE A 1 85 ? -12.688 8.871 7.840 1.00 85.00 85 PHE A O 1
ATOM 666 N N . GLU A 1 86 ? -14.063 7.095 7.573 1.00 91.44 86 GLU A N 1
ATOM 667 C CA . GLU A 1 86 ? -13.317 6.123 8.360 1.00 91.44 86 GLU A CA 1
ATOM 668 C C . GLU A 1 86 ? -13.439 4.758 7.681 1.00 91.44 86 GLU A C 1
ATOM 670 O O . GLU A 1 86 ? -14.535 4.216 7.578 1.00 91.44 86 GLU A O 1
ATOM 675 N N . GLU A 1 87 ? -12.315 4.214 7.222 1.00 93.62 87 GLU A N 1
ATOM 676 C CA . GLU A 1 87 ? -12.234 2.903 6.582 1.00 93.62 87 GLU A CA 1
ATOM 677 C C . GLU A 1 87 ? -11.410 1.946 7.422 1.00 93.62 87 GLU A C 1
ATOM 679 O O . GLU A 1 87 ? -10.353 2.299 7.949 1.00 93.62 87 GLU A O 1
ATOM 684 N N . ARG A 1 88 ? -11.878 0.705 7.505 1.00 95.62 88 ARG A N 1
ATOM 685 C CA . ARG A 1 88 ? -11.194 -0.381 8.197 1.00 95.62 88 ARG A CA 1
ATOM 686 C C . ARG A 1 88 ? -10.649 -1.361 7.169 1.00 95.62 88 ARG A C 1
ATOM 688 O O . ARG A 1 88 ? -11.408 -1.997 6.449 1.00 95.62 88 ARG A O 1
ATOM 695 N N . ILE A 1 89 ? -9.331 -1.483 7.126 1.00 97.19 89 ILE A N 1
ATOM 696 C CA . ILE A 1 89 ? -8.586 -2.199 6.096 1.00 97.19 89 ILE A CA 1
ATOM 697 C C . ILE A 1 89 ? -7.906 -3.410 6.726 1.00 97.19 89 ILE A C 1
ATOM 699 O O . ILE A 1 89 ? -7.089 -3.266 7.636 1.00 97.19 89 ILE A O 1
ATOM 703 N N . TYR A 1 90 ? -8.215 -4.595 6.215 1.00 97.25 90 TYR A N 1
ATOM 704 C CA . TYR A 1 90 ? -7.568 -5.849 6.589 1.00 97.25 90 TYR A CA 1
ATOM 705 C C . TYR A 1 90 ? -6.414 -6.092 5.621 1.00 97.25 90 TYR A C 1
ATOM 707 O O . TYR A 1 90 ? -6.645 -6.357 4.444 1.00 97.25 90 TYR A O 1
ATOM 715 N N . ILE A 1 91 ? -5.168 -5.957 6.085 1.00 97.00 91 ILE A N 1
ATOM 716 C CA . ILE A 1 91 ? -4.008 -5.937 5.180 1.00 97.00 91 ILE A CA 1
ATOM 717 C C . ILE A 1 91 ? -3.856 -7.270 4.432 1.00 97.00 91 ILE A C 1
ATOM 719 O O . ILE A 1 91 ? -3.532 -7.267 3.247 1.00 97.00 91 ILE A O 1
ATOM 723 N N . ASN A 1 92 ? -4.146 -8.393 5.094 1.00 96.69 92 ASN A N 1
ATOM 724 C CA . ASN A 1 92 ? -4.076 -9.730 4.498 1.00 96.69 92 ASN A CA 1
ATOM 725 C C . ASN A 1 92 ? -5.100 -9.954 3.371 1.00 96.69 92 ASN A C 1
ATOM 727 O O . ASN A 1 92 ? -4.866 -10.796 2.508 1.00 96.69 92 ASN A O 1
ATOM 731 N N . ASP A 1 93 ? -6.201 -9.197 3.364 1.00 97.19 93 ASP A N 1
ATOM 732 C CA . ASP A 1 93 ? -7.306 -9.362 2.411 1.00 97.19 93 ASP A CA 1
ATOM 733 C C . ASP A 1 93 ? -7.175 -8.445 1.181 1.00 97.19 93 ASP A C 1
ATOM 735 O O . ASP A 1 93 ? -8.031 -8.458 0.294 1.00 97.19 93 ASP A O 1
ATOM 739 N N . ILE A 1 94 ? -6.117 -7.630 1.109 1.00 97.50 94 ILE A N 1
ATOM 740 C CA . ILE A 1 94 ? -5.887 -6.720 -0.016 1.00 97.50 94 ILE A CA 1
ATOM 741 C C . ILE A 1 94 ? -5.566 -7.525 -1.283 1.00 97.50 94 ILE A C 1
ATOM 743 O O . ILE A 1 94 ? -4.541 -8.202 -1.370 1.00 97.50 94 ILE A O 1
ATOM 747 N N . ASP A 1 95 ? -6.399 -7.375 -2.315 1.00 97.25 95 ASP A N 1
ATOM 748 C CA . ASP A 1 95 ? -6.119 -7.874 -3.664 1.00 97.25 95 ASP A CA 1
ATOM 749 C C . ASP A 1 95 ? -5.443 -6.785 -4.500 1.00 97.25 95 ASP A C 1
ATOM 751 O O . ASP A 1 95 ? -6.085 -5.827 -4.923 1.00 97.25 95 ASP A O 1
ATOM 755 N N . LEU A 1 96 ? -4.152 -6.955 -4.801 1.00 95.81 96 LEU A N 1
ATOM 756 C CA . LEU A 1 96 ? -3.376 -6.011 -5.617 1.00 95.81 96 LEU A CA 1
ATOM 757 C C . LEU A 1 96 ? -3.950 -5.781 -7.030 1.00 95.81 96 LEU A C 1
ATOM 759 O O . LEU A 1 96 ? -3.583 -4.801 -7.675 1.00 95.81 96 LEU A O 1
ATOM 763 N N . ASN A 1 97 ? -4.815 -6.664 -7.537 1.00 96.12 97 ASN A N 1
ATOM 764 C CA . ASN A 1 97 ? -5.478 -6.485 -8.834 1.00 96.12 97 ASN A CA 1
ATOM 765 C C . ASN A 1 97 ? -6.796 -5.700 -8.729 1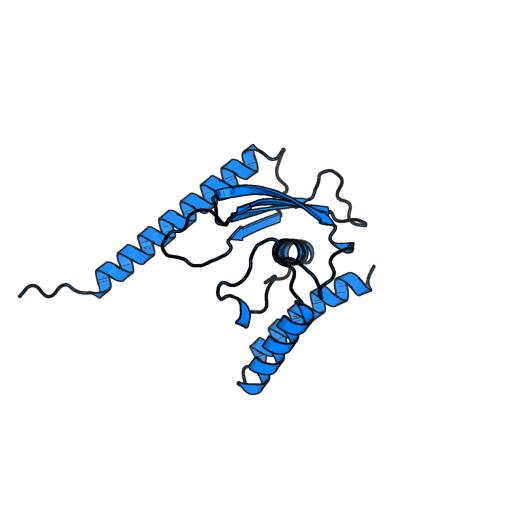.00 96.12 97 ASN A C 1
ATOM 767 O O . ASN A 1 97 ? -7.390 -5.366 -9.753 1.00 96.12 97 ASN A O 1
ATOM 771 N N . ASN A 1 98 ? -7.268 -5.445 -7.508 1.00 96.12 98 ASN A N 1
ATOM 772 C CA . ASN A 1 98 ? -8.534 -4.788 -7.216 1.00 96.12 98 ASN A CA 1
ATOM 773 C C . ASN A 1 98 ? -8.464 -4.084 -5.848 1.00 96.12 98 ASN A C 1
ATOM 775 O O . ASN A 1 98 ? -9.261 -4.354 -4.940 1.00 96.12 98 ASN A O 1
ATOM 779 N N . ALA A 1 99 ? -7.487 -3.186 -5.705 1.00 94.69 99 ALA A N 1
ATOM 780 C CA . ALA A 1 99 ? -7.225 -2.452 -4.471 1.00 94.69 99 ALA A CA 1
ATOM 781 C C . ALA A 1 99 ? -7.603 -0.978 -4.612 1.00 94.69 99 ALA A C 1
ATOM 783 O O . ALA A 1 99 ? -7.552 -0.420 -5.706 1.00 94.69 99 ALA A O 1
ATOM 784 N N . SER A 1 100 ? -7.992 -0.349 -3.508 1.00 92.69 100 SER A N 1
ATOM 785 C CA . SER A 1 100 ? -8.172 1.095 -3.427 1.00 92.69 100 SER A CA 1
ATOM 786 C C . SER A 1 100 ? -6.858 1.789 -3.096 1.00 92.69 100 SER A C 1
ATOM 788 O O . SER A 1 100 ? -5.912 1.173 -2.592 1.00 92.69 100 SER A O 1
ATOM 790 N N . TYR A 1 101 ? -6.810 3.103 -3.305 1.00 90.31 101 TYR A N 1
ATOM 791 C CA . TYR A 1 101 ? -5.653 3.884 -2.886 1.00 90.31 101 TYR A CA 1
ATOM 792 C C . TYR A 1 101 ? -5.396 3.766 -1.377 1.00 90.31 101 TYR A C 1
ATOM 794 O O . TYR A 1 101 ? -4.246 3.628 -0.962 1.00 90.31 101 TYR A O 1
ATOM 802 N N . LEU A 1 102 ? -6.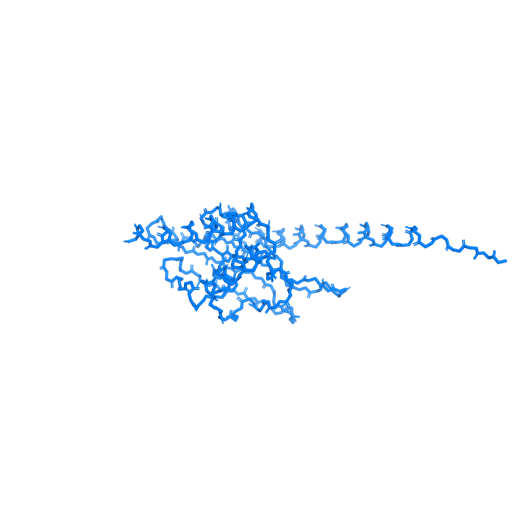443 3.791 -0.541 1.00 91.62 102 LEU A N 1
ATOM 803 C CA . LEU A 1 102 ? -6.276 3.662 0.912 1.00 91.62 102 LEU A CA 1
ATOM 804 C C . LEU A 1 102 ? -5.739 2.287 1.317 1.00 91.62 102 LEU A C 1
ATOM 806 O O . LEU A 1 102 ? -4.882 2.213 2.197 1.00 91.62 102 LEU A O 1
ATOM 810 N N . GLU A 1 103 ? -6.186 1.215 0.660 1.00 95.56 103 GLU A N 1
ATOM 811 C CA . GLU A 1 103 ? -5.644 -0.129 0.880 1.00 95.56 103 GLU A CA 1
ATOM 812 C C . GLU A 1 103 ? -4.162 -0.191 0.508 1.00 95.56 103 GLU A C 1
ATOM 814 O O . GLU A 1 103 ? -3.343 -0.654 1.303 1.00 95.56 103 GLU A O 1
ATOM 819 N N . MET A 1 104 ? -3.783 0.360 -0.646 1.00 94.19 104 MET A N 1
ATOM 820 C CA . MET A 1 104 ? -2.381 0.409 -1.062 1.00 94.19 104 MET A CA 1
ATOM 821 C C . MET A 1 104 ? -1.526 1.290 -0.148 1.00 94.19 104 MET A C 1
ATOM 823 O O . MET A 1 104 ? -0.385 0.937 0.156 1.00 94.19 104 MET A O 1
ATOM 827 N N . ALA A 1 105 ? -2.059 2.410 0.342 1.00 91.75 105 ALA A N 1
ATOM 828 C CA . ALA A 1 105 ? -1.388 3.259 1.322 1.00 91.75 105 ALA A CA 1
ATOM 829 C C . ALA A 1 105 ? -1.184 2.532 2.661 1.00 91.75 105 ALA A C 1
ATOM 831 O O . ALA A 1 105 ? -0.105 2.620 3.252 1.00 91.75 105 ALA A O 1
ATOM 832 N N . ALA A 1 106 ? -2.184 1.774 3.116 1.00 94.00 106 ALA A N 1
ATOM 833 C CA . ALA A 1 106 ? -2.096 0.943 4.311 1.00 94.00 106 ALA A CA 1
ATOM 834 C C . ALA A 1 106 ? -1.063 -0.176 4.154 1.00 94.00 106 ALA A 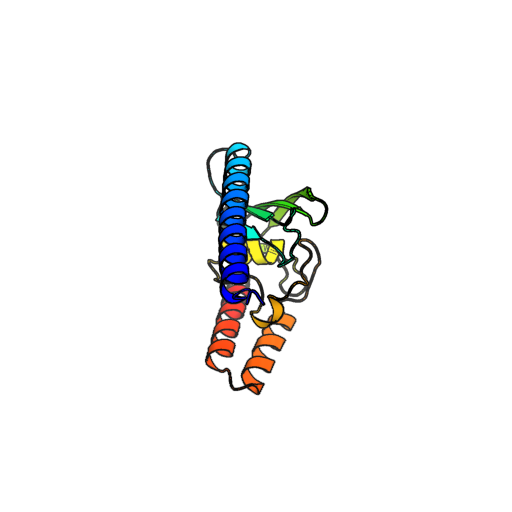C 1
ATOM 836 O O . ALA A 1 106 ? -0.200 -0.338 5.021 1.00 94.00 106 ALA A O 1
ATOM 837 N N . LEU A 1 107 ? -1.068 -0.873 3.017 1.00 95.25 107 LEU A N 1
ATOM 838 C CA . LEU A 1 107 ? -0.071 -1.889 2.693 1.00 95.25 107 LEU A CA 1
ATOM 839 C C . LEU A 1 107 ? 1.342 -1.297 2.626 1.00 95.25 107 LEU A C 1
ATOM 841 O O . LEU A 1 107 ? 2.280 -1.881 3.169 1.00 95.25 107 LEU A O 1
ATOM 845 N N . ALA A 1 108 ? 1.518 -0.134 1.995 1.00 92.38 108 ALA A N 1
ATOM 846 C CA . ALA A 1 108 ? 2.800 0.563 1.928 1.00 92.38 108 ALA A CA 1
ATOM 847 C C . ALA A 1 108 ? 3.321 0.943 3.319 1.00 92.38 108 ALA A C 1
ATOM 849 O O . ALA A 1 108 ? 4.481 0.667 3.629 1.00 92.38 108 ALA A O 1
ATOM 850 N N . ALA A 1 109 ? 2.464 1.505 4.176 1.00 90.88 109 ALA A N 1
ATOM 851 C CA . ALA A 1 109 ? 2.823 1.849 5.548 1.00 90.88 109 ALA A CA 1
ATOM 852 C C . ALA A 1 109 ? 3.208 0.603 6.364 1.00 90.88 109 ALA A C 1
ATOM 854 O O . ALA A 1 109 ? 4.250 0.595 7.023 1.00 90.88 109 ALA A O 1
ATOM 855 N N . HIS A 1 110 ? 2.419 -0.472 6.267 1.00 92.19 110 HIS A N 1
ATOM 856 C CA . HIS A 1 110 ? 2.668 -1.732 6.971 1.00 92.19 110 HIS A CA 1
ATOM 857 C C . HIS A 1 110 ? 3.977 -2.401 6.521 1.00 92.19 110 HIS A C 1
ATOM 859 O O . HIS A 1 110 ? 4.824 -2.759 7.340 1.00 92.19 110 HIS A O 1
ATOM 865 N N . THR A 1 111 ? 4.194 -2.500 5.208 1.00 90.31 111 THR A N 1
ATOM 866 C CA . THR A 1 111 ? 5.394 -3.119 4.613 1.00 90.31 111 THR A CA 1
ATOM 867 C C . THR A 1 111 ? 6.623 -2.208 4.613 1.00 90.31 111 THR A C 1
ATOM 869 O O . THR A 1 111 ? 7.700 -2.643 4.196 1.00 90.31 111 THR A O 1
ATOM 872 N N . LYS A 1 112 ? 6.493 -0.957 5.082 1.00 89.00 112 LYS A N 1
ATOM 873 C CA . LYS A 1 112 ? 7.551 0.070 5.055 1.00 89.00 112 LYS A CA 1
ATOM 874 C C . LYS A 1 112 ? 8.106 0.255 3.639 1.00 89.00 112 LYS A C 1
ATOM 876 O O . LYS A 1 112 ? 9.317 0.225 3.403 1.00 89.00 112 LYS A O 1
ATOM 881 N N . THR A 1 113 ? 7.186 0.379 2.690 1.00 86.50 113 THR A N 1
ATOM 882 C CA . THR A 1 113 ? 7.479 0.619 1.279 1.00 86.50 113 THR A CA 1
ATOM 883 C C . THR A 1 113 ? 7.340 2.105 0.975 1.00 86.50 113 THR A C 1
ATOM 885 O O . THR A 1 113 ? 6.409 2.752 1.443 1.00 86.50 113 THR A O 1
ATOM 888 N N . ASP A 1 114 ? 8.278 2.643 0.197 1.00 77.69 114 ASP A N 1
ATOM 889 C CA . ASP A 1 114 ? 8.435 4.090 0.002 1.00 77.69 114 ASP A CA 1
ATOM 890 C C . ASP A 1 114 ? 7.276 4.754 -0.763 1.00 77.69 114 ASP A C 1
ATOM 892 O O . ASP A 1 114 ? 7.061 5.955 -0.621 1.00 77.69 114 ASP A O 1
ATOM 896 N N . SER A 1 115 ? 6.535 3.998 -1.579 1.00 82.00 115 SER A N 1
ATOM 897 C CA . SER A 1 115 ? 5.412 4.509 -2.372 1.00 82.00 115 SER A CA 1
ATOM 898 C C . SER A 1 115 ? 4.319 3.461 -2.507 1.00 82.00 115 SER A C 1
ATOM 900 O O . SER A 1 115 ? 4.641 2.307 -2.762 1.00 82.00 115 SER A O 1
ATOM 902 N N . CYS A 1 116 ? 3.054 3.876 -2.390 1.00 82.19 116 CYS A N 1
ATOM 903 C CA . CYS A 1 116 ? 1.863 3.043 -2.603 1.00 82.19 116 CYS A CA 1
ATOM 904 C C . CYS A 1 116 ? 1.385 2.987 -4.064 1.00 82.19 116 CYS A C 1
ATOM 906 O O . CYS A 1 116 ? 0.601 2.110 -4.417 1.00 82.19 116 CYS A O 1
ATOM 908 N N . VAL A 1 117 ? 1.865 3.899 -4.913 1.00 84.06 117 VAL A N 1
ATOM 909 C CA . VAL A 1 117 ? 1.537 3.998 -6.346 1.00 84.06 117 VAL A CA 1
ATOM 910 C C . VAL A 1 117 ? 2.822 3.962 -7.187 1.00 84.06 117 VAL A C 1
ATOM 912 O O . VAL A 1 117 ? 3.873 4.399 -6.701 1.00 84.06 117 VAL A O 1
ATOM 915 N N . PRO A 1 118 ? 2.773 3.512 -8.452 1.00 79.50 118 PRO A N 1
ATOM 916 C CA . PRO A 1 118 ? 3.906 3.643 -9.365 1.00 79.50 118 PRO A CA 1
ATOM 917 C C . PRO A 1 118 ? 4.246 5.117 -9.628 1.00 79.50 118 PRO A C 1
ATOM 919 O O . PRO A 1 118 ? 3.348 5.956 -9.759 1.00 79.50 118 PRO A O 1
ATOM 922 N N . THR A 1 119 ? 5.529 5.453 -9.797 1.00 74.19 119 THR A N 1
ATOM 923 C CA . THR A 1 119 ? 5.978 6.850 -9.979 1.00 74.19 119 THR A CA 1
ATOM 924 C C . THR A 1 119 ? 5.302 7.534 -11.172 1.00 74.19 119 THR A C 1
ATOM 926 O O . THR A 1 119 ? 4.956 8.714 -11.092 1.00 74.19 119 THR A O 1
ATOM 929 N N . ALA A 1 120 ? 5.038 6.805 -12.263 1.00 64.62 120 ALA A N 1
ATOM 930 C CA . ALA A 1 120 ? 4.373 7.348 -13.452 1.00 64.62 120 ALA A CA 1
ATOM 931 C C . ALA A 1 120 ? 2.890 7.722 -13.233 1.00 64.62 120 ALA A C 1
ATOM 933 O O . ALA A 1 120 ? 2.323 8.455 -14.043 1.00 64.62 120 ALA A O 1
ATOM 934 N N . MET A 1 121 ? 2.265 7.259 -12.145 1.00 63.38 121 MET A N 1
ATOM 935 C CA . MET A 1 121 ? 0.856 7.513 -11.815 1.00 63.38 121 MET A CA 1
ATOM 936 C C . MET A 1 121 ? 0.649 8.590 -10.751 1.00 63.38 121 MET A C 1
ATOM 938 O O . MET A 1 121 ? -0.486 8.949 -10.455 1.00 63.38 121 MET A O 1
ATOM 942 N N . THR A 1 122 ? 1.723 9.216 -10.263 1.00 56.53 122 THR A N 1
ATOM 943 C CA . THR A 1 122 ? 1.672 10.310 -9.270 1.00 56.53 122 THR A CA 1
ATOM 944 C C . THR A 1 122 ? 0.879 11.557 -9.711 1.00 56.53 122 THR A C 1
ATOM 946 O O . THR A 1 122 ? 0.697 12.486 -8.925 1.00 56.53 122 THR A O 1
ATOM 949 N N . SER A 1 123 ? 0.340 11.591 -10.938 1.00 47.97 123 SER A N 1
ATOM 950 C CA . SER A 1 123 ? -0.491 12.685 -11.453 1.00 47.97 123 SER A CA 1
ATOM 951 C C . SER A 1 123 ? -2.001 12.386 -11.393 1.00 47.97 123 SER A C 1
ATOM 953 O O . SER A 1 123 ? -2.663 12.130 -12.394 1.00 47.97 123 SER A O 1
ATOM 955 N N . GLY A 1 124 ? -2.562 12.518 -10.187 1.00 52.69 124 GLY A N 1
ATOM 956 C CA . GLY A 1 124 ? -3.889 13.121 -9.987 1.00 52.69 124 GLY A CA 1
ATOM 957 C C . GLY A 1 124 ? -5.134 12.323 -10.387 1.00 52.69 124 GLY A C 1
ATOM 958 O O . GLY A 1 124 ? -6.126 12.952 -10.749 1.00 52.69 124 GLY A O 1
ATOM 959 N N . ARG A 1 125 ? -5.117 10.986 -10.336 1.00 54.69 125 ARG A N 1
ATOM 960 C CA . ARG A 1 125 ? -6.280 10.159 -10.727 1.00 54.69 125 ARG A CA 1
ATOM 961 C C . ARG A 1 125 ? -6.902 9.291 -9.640 1.00 54.69 125 ARG A C 1
ATOM 963 O O . ARG A 1 125 ? -7.883 8.624 -9.931 1.00 54.69 125 ARG A O 1
ATOM 970 N N . HIS A 1 126 ? -6.376 9.312 -8.425 1.00 64.06 126 HIS A N 1
ATOM 971 C CA . HIS A 1 126 ? -6.839 8.384 -7.404 1.00 64.06 126 HIS A CA 1
ATOM 972 C C . HIS A 1 126 ? -7.934 9.024 -6.551 1.00 64.06 126 HIS A C 1
ATOM 974 O O . HIS A 1 126 ? -7.705 10.014 -5.853 1.00 64.06 126 HIS A O 1
ATOM 980 N N . ASP A 1 127 ? -9.131 8.460 -6.641 1.00 77.94 127 ASP A N 1
ATOM 981 C CA . ASP A 1 127 ? -10.123 8.510 -5.573 1.00 77.94 127 ASP A CA 1
ATOM 982 C C . ASP A 1 127 ? -9.654 7.543 -4.466 1.00 77.94 127 ASP A C 1
ATOM 984 O O . ASP A 1 127 ? -9.087 6.487 -4.753 1.00 77.94 127 ASP A O 1
ATOM 988 N N . TYR A 1 128 ? -9.851 7.908 -3.196 1.00 84.88 128 TYR A N 1
ATOM 989 C CA . TYR A 1 128 ? -9.471 7.076 -2.051 1.00 84.88 128 TYR A CA 1
ATOM 990 C C . TYR A 1 128 ? -10.030 5.654 -2.114 1.00 84.88 128 TYR A C 1
ATOM 992 O O . TYR A 1 128 ? -9.371 4.719 -1.654 1.00 84.88 128 TYR A O 1
ATOM 1000 N N . PHE A 1 129 ? -11.235 5.511 -2.665 1.00 88.00 129 PHE A N 1
ATOM 1001 C CA . PHE A 1 129 ? -12.035 4.293 -2.616 1.00 88.00 129 PHE A CA 1
ATOM 1002 C C . PHE A 1 129 ? -12.090 3.561 -3.955 1.00 88.00 129 PHE A C 1
ATOM 1004 O O . PHE A 1 129 ? -12.448 2.381 -3.988 1.00 88.00 129 PHE A O 1
ATOM 1011 N N . GLN A 1 130 ? -11.746 4.234 -5.056 1.00 88.19 130 GLN A N 1
ATOM 1012 C CA . GLN A 1 130 ? -11.773 3.621 -6.378 1.00 88.19 130 GLN A CA 1
ATOM 1013 C C . GLN A 1 130 ? -10.813 2.436 -6.431 1.00 88.19 130 GLN A C 1
ATOM 1015 O O . GLN A 1 130 ? -9.638 2.553 -6.094 1.00 88.19 130 GLN A O 1
ATOM 1020 N N . LYS A 1 131 ? -11.339 1.293 -6.878 1.00 92.19 131 LYS A N 1
ATOM 1021 C CA . LYS A 1 131 ? -10.565 0.072 -7.062 1.00 92.19 131 LYS A CA 1
ATOM 1022 C C . LYS A 1 131 ? -9.848 0.082 -8.410 1.00 92.19 131 LYS A C 1
ATOM 1024 O O . LYS A 1 131 ? -10.466 0.346 -9.443 1.00 92.19 131 LYS A O 1
ATOM 1029 N N . GLU A 1 132 ? -8.561 -0.234 -8.387 1.00 91.50 132 GLU A N 1
ATOM 1030 C CA . GLU A 1 132 ? -7.672 -0.271 -9.548 1.00 91.50 132 GLU A CA 1
ATOM 1031 C C . GLU A 1 132 ? -6.811 -1.550 -9.537 1.00 91.50 132 GLU A C 1
ATOM 1033 O O . GLU A 1 132 ? -6.652 -2.210 -8.503 1.00 91.50 132 GLU A O 1
ATOM 1038 N N . ASN A 1 133 ? -6.253 -1.904 -10.702 1.00 94.19 133 ASN A N 1
ATOM 1039 C CA . ASN A 1 133 ? -5.319 -3.022 -10.836 1.00 94.19 133 ASN A CA 1
ATOM 1040 C C . ASN A 1 133 ? -3.875 -2.522 -10.708 1.00 94.19 133 ASN A C 1
ATOM 1042 O O . ASN A 1 133 ? -3.197 -2.247 -11.700 1.00 94.19 133 ASN A O 1
ATOM 1046 N N . TYR A 1 134 ? -3.390 -2.472 -9.468 1.00 92.56 134 TYR A N 1
ATOM 1047 C CA . TYR A 1 134 ? -2.048 -1.992 -9.158 1.00 92.56 134 TYR A CA 1
ATOM 1048 C C . TYR A 1 134 ? -0.946 -2.885 -9.738 1.00 92.56 134 TYR A C 1
ATOM 1050 O O . TYR A 1 134 ? 0.129 -2.387 -10.072 1.00 92.56 134 TYR A O 1
ATOM 1058 N N . VAL A 1 135 ? -1.187 -4.189 -9.914 1.00 94.56 135 VAL A N 1
ATOM 1059 C CA . VAL A 1 135 ? -0.221 -5.081 -10.581 1.00 94.56 135 VAL A CA 1
ATOM 1060 C C . VAL A 1 135 ? -0.008 -4.650 -12.030 1.00 94.56 135 VAL A C 1
ATOM 1062 O O . VAL A 1 135 ? 1.138 -4.504 -12.467 1.00 94.56 135 VAL A O 1
ATOM 1065 N N . ASP A 1 136 ? -1.090 -4.419 -12.771 1.00 94.25 136 ASP A N 1
ATOM 1066 C CA . ASP A 1 136 ? -1.021 -3.954 -14.159 1.00 94.25 136 ASP A CA 1
ATOM 1067 C C . ASP A 1 136 ? -0.384 -2.565 -14.249 1.00 94.25 136 ASP A C 1
ATOM 1069 O O . ASP A 1 136 ? 0.467 -2.327 -15.109 1.00 94.25 136 ASP A O 1
ATOM 1073 N N . ASP A 1 137 ? -0.729 -1.674 -13.327 1.00 91.69 137 ASP A N 1
ATOM 1074 C CA . ASP A 1 137 ? -0.210 -0.312 -13.268 1.00 91.69 137 ASP A CA 1
ATOM 1075 C C . ASP A 1 137 ? 1.303 -0.255 -13.001 1.00 91.69 137 ASP A C 1
ATOM 1077 O O . ASP A 1 137 ? 2.040 0.415 -13.739 1.00 91.69 137 ASP A O 1
ATOM 1081 N N . PHE A 1 138 ? 1.807 -1.011 -12.015 1.00 93.12 138 PHE A N 1
ATOM 1082 C CA . PHE A 1 138 ? 3.251 -1.150 -11.788 1.00 93.12 138 PHE A CA 1
ATOM 1083 C C . PHE A 1 138 ? 3.937 -1.769 -13.007 1.00 93.12 138 PHE A C 1
ATOM 1085 O O . PHE A 1 138 ? 4.945 -1.239 -13.474 1.00 93.12 138 PHE A O 1
ATOM 1092 N N . ASN A 1 139 ? 3.395 -2.853 -13.570 1.00 94.88 139 ASN A N 1
ATOM 1093 C CA . ASN A 1 139 ? 3.992 -3.515 -14.733 1.00 94.88 139 ASN A CA 1
ATOM 1094 C C . ASN A 1 139 ? 4.055 -2.598 -15.960 1.00 94.88 139 ASN A C 1
ATOM 1096 O O . ASN A 1 139 ? 5.060 -2.585 -16.679 1.00 94.88 139 ASN A O 1
ATOM 1100 N N . LYS A 1 140 ? 3.013 -1.797 -16.190 1.00 93.56 140 LYS A N 1
ATOM 1101 C CA . LYS A 1 140 ? 2.983 -0.798 -17.256 1.00 93.56 140 LYS A CA 1
ATOM 1102 C C . LYS A 1 140 ? 4.034 0.286 -17.024 1.00 93.56 140 LYS A C 1
ATOM 1104 O O . LYS A 1 140 ? 4.812 0.562 -17.935 1.00 93.56 140 LYS A O 1
ATOM 1109 N N . CYS A 1 141 ? 4.116 0.830 -15.807 1.00 91.38 141 CYS A N 1
ATOM 1110 C CA . CYS A 1 141 ? 5.135 1.810 -15.425 1.00 91.38 141 CYS A CA 1
ATOM 1111 C C . CYS A 1 141 ? 6.554 1.264 -15.647 1.00 91.38 141 CYS A C 1
ATOM 1113 O O . CYS A 1 141 ? 7.374 1.901 -16.307 1.00 91.38 141 CYS A O 1
ATOM 1115 N N . ILE A 1 142 ? 6.829 0.050 -15.163 1.00 93.69 142 ILE A N 1
ATOM 1116 C CA . ILE A 1 142 ? 8.109 -0.647 -15.338 1.00 93.69 142 ILE A CA 1
ATOM 1117 C C . ILE A 1 142 ? 8.433 -0.808 -16.830 1.00 93.69 142 ILE A C 1
ATOM 1119 O O . ILE A 1 142 ? 9.540 -0.483 -17.263 1.00 93.69 142 ILE A O 1
ATOM 1123 N N . SER A 1 143 ? 7.468 -1.268 -17.634 1.00 94.62 143 SER A N 1
ATOM 1124 C CA . SER A 1 143 ? 7.636 -1.447 -19.082 1.00 94.62 143 SER A CA 1
ATOM 1125 C C . SER A 1 143 ? 7.991 -0.139 -19.789 1.00 94.62 143 SER A C 1
ATOM 1127 O O . SER A 1 143 ? 8.906 -0.109 -20.614 1.00 94.62 143 SER A O 1
ATOM 1129 N N . ASP A 1 144 ? 7.297 0.948 -19.465 1.00 92.50 144 ASP A N 1
ATOM 1130 C CA . ASP A 1 144 ? 7.535 2.246 -20.089 1.00 92.50 144 ASP A CA 1
ATOM 1131 C C . ASP A 1 144 ? 8.889 2.833 -19.670 1.00 92.50 144 ASP A C 1
ATOM 1133 O O . ASP A 1 144 ? 9.628 3.325 -20.525 1.00 92.50 144 ASP A O 1
ATOM 1137 N N . LEU A 1 145 ? 9.286 2.692 -18.400 1.00 92.75 145 LEU A N 1
ATOM 1138 C CA . LEU A 1 145 ? 10.616 3.088 -17.922 1.00 92.75 145 LEU A CA 1
ATOM 1139 C C . LEU A 1 145 ? 11.736 2.335 -18.652 1.00 92.75 145 LEU A C 1
ATOM 1141 O O . LEU A 1 145 ? 12.720 2.954 -19.063 1.00 92.75 145 LEU A O 1
ATOM 1145 N N . TYR A 1 146 ? 11.566 1.031 -18.897 1.00 93.44 146 TYR A N 1
ATOM 1146 C CA . TYR A 1 146 ? 12.504 0.261 -19.717 1.00 93.44 146 TYR A CA 1
ATOM 1147 C C . TYR A 1 146 ? 12.587 0.787 -21.157 1.00 93.44 146 TYR A C 1
ATOM 1149 O O . TYR A 1 146 ? 13.691 0.960 -21.674 1.00 93.44 146 TYR A O 1
ATOM 1157 N N . LYS A 1 147 ? 11.453 1.099 -21.802 1.00 94.50 147 LYS A N 1
ATOM 1158 C CA . LYS A 1 147 ? 11.435 1.660 -23.171 1.00 94.50 147 LYS A CA 1
ATOM 1159 C C . LYS A 1 147 ? 12.113 3.028 -23.255 1.00 94.50 147 LYS A C 1
ATOM 1161 O O . LYS A 1 147 ? 12.720 3.342 -24.274 1.00 94.50 147 LYS A O 1
ATOM 1166 N N . MET A 1 148 ? 12.016 3.831 -22.197 1.00 92.75 148 MET A N 1
ATOM 1167 C CA . MET A 1 148 ? 12.642 5.154 -22.106 1.00 92.75 148 MET A CA 1
ATOM 1168 C C . MET A 1 148 ? 14.132 5.099 -21.726 1.00 92.75 148 MET A C 1
ATOM 1170 O O . MET A 1 148 ? 14.787 6.138 -21.676 1.00 92.75 148 MET A O 1
ATOM 1174 N N . GLY A 1 149 ? 14.686 3.911 -21.455 1.00 94.44 149 GLY A N 1
ATOM 1175 C CA . GLY A 1 149 ? 16.072 3.743 -21.008 1.00 94.44 149 GLY A CA 1
ATOM 1176 C C . GLY A 1 149 ? 16.310 4.138 -19.545 1.00 94.44 149 GLY A C 1
ATOM 1177 O O . GLY A 1 149 ? 17.456 4.261 -19.118 1.00 94.44 149 GLY A O 1
ATOM 1178 N N . SER A 1 150 ? 15.249 4.327 -18.757 1.00 93.81 150 SER A N 1
ATOM 1179 C CA . SER A 1 150 ? 15.304 4.665 -17.329 1.00 93.81 150 SER A CA 1
ATOM 1180 C C . SER A 1 150 ? 15.395 3.403 -16.463 1.00 93.81 150 SER A C 1
ATOM 1182 O O . SER A 1 150 ? 14.508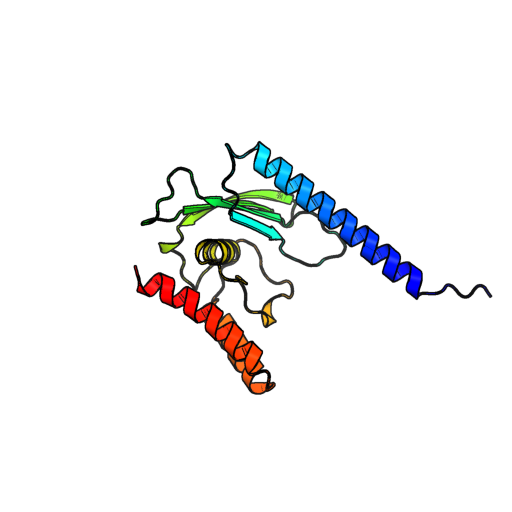 3.104 -15.665 1.00 93.81 150 SER A O 1
ATOM 1184 N N . TYR A 1 151 ? 16.476 2.640 -16.636 1.00 93.50 151 TYR A N 1
ATOM 1185 C CA . TYR A 1 151 ? 16.641 1.313 -16.030 1.00 93.50 151 TYR A CA 1
ATOM 1186 C C . TYR A 1 151 ? 16.629 1.319 -14.496 1.00 93.50 151 TYR A C 1
ATOM 1188 O O . TYR A 1 151 ? 15.968 0.472 -13.899 1.00 93.50 151 TYR A O 1
ATOM 1196 N N . ASP A 1 152 ? 17.301 2.278 -13.855 1.00 93.62 152 ASP A N 1
ATOM 1197 C CA . ASP A 1 152 ? 17.353 2.359 -12.387 1.00 93.62 152 ASP A CA 1
ATOM 1198 C C . ASP A 1 152 ? 15.966 2.615 -11.784 1.00 93.62 152 ASP A C 1
ATOM 1200 O O . ASP A 1 152 ? 15.587 1.987 -10.796 1.00 93.62 152 ASP A O 1
ATOM 1204 N N . ALA A 1 153 ? 15.169 3.472 -12.426 1.00 90.31 153 ALA A N 1
ATOM 1205 C CA . ALA A 1 153 ? 13.784 3.708 -12.032 1.00 90.31 153 ALA A CA 1
ATOM 1206 C C . ALA A 1 153 ? 12.920 2.454 -12.250 1.00 90.31 153 ALA A C 1
ATOM 1208 O O . ALA A 1 153 ? 12.137 2.092 -11.379 1.00 90.31 153 ALA A O 1
ATOM 1209 N N . ALA A 1 154 ? 13.097 1.734 -13.364 1.00 92.50 154 ALA A N 1
ATOM 1210 C CA . ALA A 1 154 ? 12.372 0.484 -13.608 1.00 92.50 154 ALA A CA 1
ATOM 1211 C C . ALA A 1 154 ? 12.696 -0.590 -12.551 1.00 92.50 154 ALA A C 1
ATOM 1213 O O . ALA A 1 154 ? 11.805 -1.305 -12.084 1.00 92.50 154 ALA A O 1
ATOM 1214 N N . LEU A 1 155 ? 13.964 -0.692 -12.140 1.00 94.00 155 LEU A N 1
ATOM 1215 C CA . LEU A 1 155 ? 14.401 -1.594 -11.072 1.00 94.00 155 LEU A CA 1
ATOM 1216 C C . LEU A 1 155 ? 13.839 -1.188 -9.706 1.00 94.00 155 LEU A C 1
ATOM 1218 O O . LEU A 1 155 ? 13.451 -2.063 -8.932 1.00 94.00 155 LEU A O 1
ATOM 1222 N N . TYR A 1 156 ? 13.762 0.114 -9.428 1.00 92.56 156 TYR A N 1
ATOM 1223 C CA . TYR A 1 156 ? 13.139 0.645 -8.218 1.00 92.56 156 TYR A CA 1
ATOM 1224 C C . TYR A 1 156 ? 11.657 0.246 -8.122 1.00 92.56 156 TYR A C 1
ATOM 1226 O O . TYR A 1 156 ? 11.257 -0.384 -7.142 1.00 92.56 156 TYR A O 1
ATOM 1234 N N . GLU A 1 157 ? 10.876 0.489 -9.180 1.00 91.88 157 GLU A N 1
ATOM 1235 C CA . GLU A 1 157 ? 9.460 0.090 -9.265 1.00 91.88 157 GLU A CA 1
ATOM 1236 C C . GLU A 1 157 ? 9.275 -1.431 -9.150 1.00 91.88 157 GLU A C 1
ATOM 1238 O O . GLU A 1 157 ? 8.406 -1.924 -8.430 1.00 91.88 157 GLU A O 1
ATOM 1243 N N . THR A 1 158 ? 10.153 -2.201 -9.800 1.00 94.81 158 THR A N 1
ATOM 1244 C CA . THR A 1 158 ? 10.167 -3.668 -9.685 1.00 94.81 158 THR A CA 1
ATOM 1245 C C . THR A 1 158 ? 10.405 -4.111 -8.239 1.00 94.81 158 THR A C 1
ATOM 1247 O O . THR A 1 158 ? 9.821 -5.095 -7.780 1.00 94.81 158 THR A O 1
ATOM 1250 N N . GLY A 1 159 ? 11.270 -3.402 -7.508 1.00 94.25 159 GLY A N 1
ATOM 1251 C CA . GLY A 1 159 ? 11.544 -3.651 -6.097 1.00 94.25 159 GLY A CA 1
ATOM 1252 C C . GLY A 1 159 ? 10.323 -3.412 -5.210 1.00 94.25 159 GLY A C 1
ATOM 1253 O O . GLY A 1 159 ? 10.047 -4.237 -4.338 1.00 94.25 159 GLY A O 1
ATOM 1254 N N . ILE A 1 160 ? 9.575 -2.334 -5.464 1.00 93.19 160 ILE A N 1
ATOM 1255 C CA . ILE A 1 160 ? 8.319 -2.012 -4.770 1.00 93.19 160 ILE A CA 1
ATOM 1256 C C . ILE A 1 160 ? 7.286 -3.119 -4.995 1.00 93.19 160 ILE A C 1
ATOM 1258 O O . ILE A 1 160 ? 6.860 -3.758 -4.031 1.00 93.19 160 ILE A O 1
ATOM 1262 N N . LEU A 1 161 ? 6.957 -3.427 -6.256 1.00 94.69 161 LEU A N 1
ATOM 1263 C CA . LEU A 1 161 ? 5.969 -4.460 -6.578 1.00 94.69 161 LEU A CA 1
ATOM 1264 C C . LEU A 1 161 ? 6.360 -5.818 -5.974 1.00 94.69 161 LEU A C 1
ATOM 1266 O O . LEU A 1 161 ? 5.524 -6.529 -5.417 1.00 94.69 161 LEU A O 1
ATOM 1270 N N . ARG A 1 162 ? 7.652 -6.170 -6.011 1.00 95.19 162 ARG A N 1
ATOM 1271 C CA . ARG A 1 162 ? 8.150 -7.413 -5.409 1.00 95.19 162 ARG A CA 1
ATOM 1272 C C . ARG A 1 162 ? 7.948 -7.454 -3.895 1.00 95.19 162 ARG A C 1
ATOM 1274 O O . ARG A 1 162 ? 7.614 -8.523 -3.388 1.00 95.19 162 ARG A O 1
ATOM 1281 N N . LYS A 1 163 ? 8.152 -6.347 -3.170 1.00 94.31 163 LYS A N 1
ATOM 1282 C CA . LYS A 1 163 ? 7.887 -6.295 -1.720 1.00 94.31 163 LYS A CA 1
ATOM 1283 C C . LYS A 1 163 ? 6.420 -6.607 -1.426 1.00 94.31 163 LYS A C 1
ATOM 1285 O O . LYS A 1 163 ? 6.161 -7.457 -0.579 1.00 94.31 163 LYS A O 1
ATOM 1290 N N . TYR A 1 164 ? 5.491 -6.012 -2.176 1.00 94.44 164 TYR A N 1
ATOM 1291 C CA . TYR A 1 164 ? 4.060 -6.291 -2.032 1.00 94.44 164 TYR A CA 1
ATOM 1292 C C . TYR A 1 164 ? 3.714 -7.742 -2.334 1.00 94.44 164 TYR A C 1
ATOM 1294 O O . TYR A 1 164 ? 3.118 -8.418 -1.506 1.00 94.44 164 TYR A O 1
ATOM 1302 N N . MET A 1 165 ? 4.156 -8.270 -3.474 1.00 94.12 165 MET A N 1
ATOM 1303 C CA . MET A 1 165 ? 3.876 -9.664 -3.822 1.00 94.12 165 MET A CA 1
ATOM 1304 C C . MET A 1 165 ? 4.481 -10.657 -2.822 1.00 94.12 165 MET A C 1
ATOM 1306 O O . MET A 1 165 ? 3.910 -11.717 -2.588 1.00 94.12 165 MET A O 1
ATOM 1310 N N . ASN A 1 166 ? 5.651 -10.352 -2.256 1.00 94.50 166 ASN A N 1
ATOM 1311 C CA . ASN A 1 166 ? 6.293 -11.223 -1.274 1.00 94.50 166 ASN A CA 1
ATOM 1312 C C . ASN A 1 166 ? 5.555 -11.241 0.063 1.00 94.50 166 ASN A C 1
ATOM 1314 O O . ASN A 1 166 ? 5.549 -12.286 0.701 1.00 94.50 166 ASN A O 1
ATOM 1318 N N . TYR A 1 167 ? 4.932 -10.130 0.463 1.00 92.94 167 TYR A N 1
ATOM 1319 C CA . TYR A 1 167 ? 4.110 -10.081 1.669 1.00 92.94 167 TYR A CA 1
ATOM 1320 C C . TYR A 1 167 ? 3.014 -11.159 1.632 1.00 92.94 167 TYR A C 1
ATOM 1322 O O . TYR A 1 167 ? 2.970 -12.016 2.508 1.00 92.94 167 TYR A O 1
ATOM 1330 N N . PHE A 1 168 ? 2.238 -11.213 0.546 1.00 92.00 168 PHE A N 1
ATOM 1331 C CA . PHE A 1 168 ? 1.142 -12.180 0.396 1.00 92.00 168 PHE A CA 1
ATOM 1332 C C . PHE A 1 168 ? 1.591 -13.626 0.143 1.00 92.00 168 PHE A C 1
ATOM 1334 O O . PHE A 1 168 ? 0.808 -14.549 0.320 1.00 92.00 168 PHE A O 1
ATOM 1341 N N . LYS A 1 169 ? 2.842 -13.855 -0.274 1.00 87.50 169 LYS A N 1
ATOM 1342 C CA . LYS A 1 169 ? 3.391 -15.217 -0.434 1.00 87.50 169 LYS A CA 1
ATOM 1343 C C . LYS A 1 169 ? 3.791 -15.871 0.886 1.00 87.50 169 LYS A C 1
ATOM 1345 O O . LYS A 1 169 ? 4.039 -17.074 0.899 1.00 87.50 169 LYS A O 1
ATOM 1350 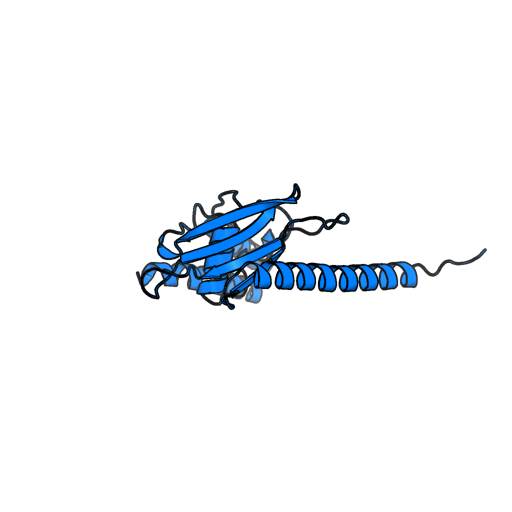N N . CYS A 1 170 ? 3.956 -15.076 1.938 1.00 69.75 170 CYS A N 1
ATOM 1351 C CA . CYS A 1 170 ? 4.385 -15.536 3.254 1.00 69.75 170 CYS A CA 1
ATOM 1352 C C . CYS A 1 170 ? 3.213 -15.783 4.219 1.00 69.75 170 CYS A C 1
ATOM 1354 O O . CYS A 1 170 ? 3.472 -16.181 5.354 1.00 69.75 170 CYS A O 1
ATOM 1356 N N . LEU A 1 171 ? 1.976 -15.529 3.775 1.00 73.38 171 LEU A N 1
ATOM 1357 C CA . LEU A 1 171 ? 0.726 -15.846 4.472 1.00 73.38 171 LEU A CA 1
ATOM 1358 C C . LEU A 1 171 ? 0.312 -17.296 4.183 1.00 73.38 171 LEU A C 1
ATOM 1360 O O . LEU A 1 171 ? -0.140 -17.973 5.132 1.00 73.38 171 LEU A O 1
#

Foldseek 3Di:
DDPDPPVVVVVVVVVVVVVVVVVVQVVVVVVVCVVDDHDFFLDKDAAADDPVPPWGIKTKGWDPPADPVWTKIWIWTGFPVNHIDIDIETLLPADLQWHALLSLVNVCSVLVNPDSAQPVPSHHDGGRGGTHNRVVRLVVSLVVCVVVVVNVSSVSSVVRVVSSVVVNVVD

Radius of gyration: 18.67 Å; chains: 1; bounding box: 34×68×46 Å

=== Feature glossary ===
A reading guide for the features in this record.

Start from the sequence.

  · This is the polypeptide sequence — one letter per residue, N-terminus first. Length ranges from a few dozen residues for small domains to over a thousand for large multi-domain proteins.

Fold it, and you get atomic coordinates and the backbone conformation that goes with them.

  · Structure coordinates are given as an mmCIF _atom_site loop: one row per atom with element, residue name, chain id, sequence number, and x/y/z position in Å. Only the four main-chain atoms per residue are included here; side chains are omitted to keep the record compact.

  · Backbone dihedral angles. Every residue except chain termini has a φ (preceding-C → N → Cα → C) and a ψ (N → Cα → C → next-N). They are reported in degrees following the IUPAC sign convention. Secondary structure is essentially a statement about which (φ, ψ) basin each residue occupies.

  · The SS8 string is DSSP's per-residue secondary-structure call. α-helix (H) means an i→i+4 H-bond ladder; β-strand (E) means the residue participates in a β-sheet; 3₁₀ (G) and π (I) are tighter and wider helices; T/S are turns/bends; '-' is loop.

  · SS3 is a coarse helix/strand/coil call (letters a/b/c) made by the P-SEA algorithm from inter-Cα distances and dihedrals. It is less detailed than DSSP but needs only Cα positions.

Summarize the fold with a handful of shape descriptors and a per-residue structural alphabet.

  · Radius of gyration (Rg) is the root-mean-square distance of Cα atoms from their centroid — a single number for overall size and compactness. A globular domain of N residues has Rg ≈ 2.2·N^0.38 Å; an extended or disordered chain has a much larger Rg. The Cα contact count is the number of residue pairs whose Cα atoms are within 8 Å and are more than four positions apart in sequence — a standard proxy for tertiary packing density. The bounding box is the smallest axis-aligned box enclosing all Cα atoms.

  · The Foldseek 3Di string encodes local tertiary geometry as a 20-letter alphabet — one character per residue — derived from the relative positions of nearby Cα atoms. Unlike the amino-acid sequence, 3Di is a direct function of the 3D structure, so two proteins with the same fold have similar 3Di strings even at low sequence identity.

  · Solvent-accessible surface area (SASA) is the area in Å² traced out by the centre of a 1.4 Å probe sphere (a water molecule) rolled over the protein's van der Waals surface (Shrake–Rupley / Lee–Richards construction). Buried residues have near-zero SASA; fully exposed residues can exceed 200 Å². The total SASA scales roughly with the number of surface residues.

Ask how reliable the model is.

  · pLDDT (predicted Local Distance Difference Test) is AlphaFold's per-residue confidence score, ranging from 0 to 100. Values above 90 indicate high confidence (typically well-packed cores); 70–90 is confident; 50–70 low confidence; below 50 usually means the region is disordered or the prediction is unreliable there. AlphaFold stores pLDDT in the mmCIF B-factor column.

  · B-factor (Debye–Waller factor) reflects atomic displacement in the crystal lattice. It is an experimental observable (units Å²), not a prediction; low values mean the atom is pinned down, high values mean it moves or is heterogeneous across the crystal.

  · Predicted Aligned Error (PAE) is an AlphaFold confidence matrix: entry (i, j) is the expected error in the position of residue j, in ångströms, when the prediction is superimposed on the true structure at residue i. Low PAE within a block of residues means that block is internally rigid and well-predicted; high PAE between two blocks means their relative placement is uncertain even if each block individually is confident.

Place it in context: what it resembles, what it is annotated as, and how it looks.

  · Nearest PDB neighbors are the top structural matches found by Foldseek when searching this structure against the entire Protein Data Bank. Each hit reports a TM-score (0 to 1; >0.5 almost always implies the same fold) and an E-value. These are *structural* homologs — they may share no detectable sequence similarity.

  · Functional annotations link the protein to curated databases. InterPro entries identify conserved domains and families by matching the sequence against member-database signatures (Pfam, PROSITE, CDD, …). Gene Ontology (GO) terms describe molecular function, biological process, and cellular component in a controlled vocabulary. CATH places the structure in a hierarchical fold classification (Class/Architecture/Topology/Homologous-superfamily). The organism is the source species.

  · Three diagnostic plots accompany the record. The Cα contact map visualizes the tertiary structure as a 2D adjacency matrix (8 Å cutoff, sequence-local contacts suppressed). The Ramachandran plot shows the distribution of backbone (φ, ψ) torsions, with points in the α and β basins reflecting secondary structure content. The PAE plot shows AlphaFold's inter-residue confidence as a color matrix.

  · Six rendered views show the 3D structure from the faces of a cube — i.e. along ±x, ±y, ±z. Rendering representation is drawn randomly per protein from cartoon (secondary-structure ribbons), sticks (backbone bonds), or molecular surface; coloring is either N→C rainbow (blue at the N-terminus through red at the C-terminus) or one color per chain.